Protein AF-A0A482RG50-F1 (afdb_monomer)

Secondary structure (DSSP, 8-state):
-PPPPPTT--THHHHHHHHHHHHH-TTS---STT-EEE-TTSSEEEEE-EEE-SSPPPGGG--SSSTTEEES-GGGTT---EEEEEEEESS-TTTTT-

Nearest PDB structures (foldseek):
  1lml-assembly1_A  TM=8.341E-01  e=1.107E-03  Leishmania major
  5tef-assembly1_A  TM=3.566E-01  e=4.575E+00  Homo sapiens
  5tha-assembly1_A  TM=3.604E-01  e=6.318E+00  Homo sapiens
  5tee-assembly1_A  TM=3.580E-01  e=6.318E+00  Homo sapiens

pLDDT: mean 75.28, std 19.72, range [29.58, 93.88]

Foldseek 3Di:
DDDDDPPPDDPVVVVLCVLLCVLQPPQFADDDFQCWDAASVRFWIFGKQWDFAPDFQPPSLCSDPGSRTAHPDVVSSRHTGTDGDPLTGPVDPSSVPD

Solvent-accessible surface area (backbone atoms only — not comparable to full-atom values): 5690 Å² total; per-residue (Å²): 136,78,86,76,78,67,95,78,77,59,78,70,54,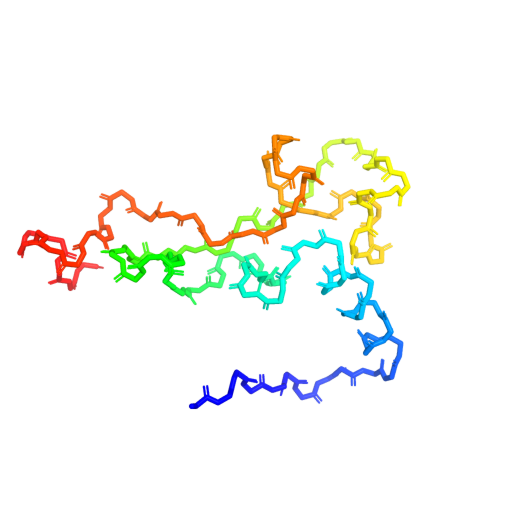62,58,40,52,49,54,36,35,70,72,56,43,82,82,46,68,48,88,50,58,66,40,78,50,52,24,93,83,66,49,23,36,13,27,17,42,40,42,73,52,100,51,71,43,57,82,94,38,39,52,43,95,50,43,29,32,30,14,81,41,74,93,56,58,22,42,24,30,45,42,65,42,94,61,17,37,68,83,42,79,93,25,62,85,118

Radius of gyration: 14.45 Å; Cα contacts (8 Å, |Δi|>4): 162; chains: 1; bounding box: 34×20×43 Å

Mean predicted aligned error: 9.88 Å

Structure (mmCIF, N/CA/C/O backbone):
data_AF-A0A482RG50-F1
#
_entry.id   AF-A0A482RG50-F1
#
loop_
_atom_site.group_PDB
_atom_site.id
_atom_site.type_symbol
_atom_site.label_atom_id
_atom_site.label_alt_id
_atom_site.label_comp_id
_atom_site.label_asym_id
_atom_site.label_entity_id
_atom_site.label_seq_id
_atom_site.pdbx_PDB_ins_code
_atom_site.Cartn_x
_atom_site.Cartn_y
_atom_site.Cartn_z
_atom_site.occupancy
_atom_site.B_iso_or_equiv
_atom_site.auth_seq_id
_atom_site.auth_comp_id
_atom_site.auth_asym_id
_atom_site.auth_atom_id
_atom_site.pdbx_PDB_model_num
ATOM 1 N N . MET A 1 1 ? 19.308 -7.909 3.769 1.00 29.58 1 MET A N 1
ATOM 2 C CA . MET A 1 1 ? 19.254 -6.517 4.258 1.00 29.58 1 MET A CA 1
ATOM 3 C C . MET A 1 1 ? 17.858 -6.314 4.811 1.00 29.58 1 MET A C 1
ATOM 5 O O . MET A 1 1 ? 16.897 -6.408 4.064 1.00 29.58 1 MET A O 1
ATOM 9 N N . LEU A 1 2 ? 17.754 -6.252 6.135 1.00 33.84 2 LEU A N 1
ATOM 10 C CA . LEU A 1 2 ? 16.492 -6.160 6.867 1.00 33.84 2 LEU A CA 1
ATOM 11 C C . LEU A 1 2 ? 16.032 -4.701 6.817 1.00 33.84 2 LEU A C 1
ATOM 13 O O . LEU A 1 2 ? 16.845 -3.819 7.092 1.00 33.84 2 LEU A O 1
ATOM 17 N N . VAL A 1 3 ? 14.774 -4.448 6.445 1.00 46.88 3 VAL A N 1
ATOM 18 C CA . VAL A 1 3 ? 14.193 -3.097 6.459 1.00 46.88 3 VAL A CA 1
ATOM 19 C C . VAL A 1 3 ? 14.377 -2.515 7.861 1.00 46.88 3 VAL A C 1
ATOM 21 O O . VAL A 1 3 ? 13.949 -3.106 8.856 1.00 46.88 3 VAL A O 1
ATOM 24 N N . GLY A 1 4 ? 15.112 -1.405 7.932 1.00 33.31 4 GLY A N 1
ATOM 25 C CA . GLY A 1 4 ? 15.470 -0.736 9.172 1.00 33.31 4 GLY A CA 1
ATOM 26 C C . GLY A 1 4 ? 14.227 -0.270 9.920 1.00 33.31 4 GLY A C 1
ATOM 27 O O . GLY A 1 4 ? 13.384 0.437 9.377 1.00 33.31 4 GLY A O 1
ATOM 28 N N . LYS A 1 5 ? 14.135 -0.673 11.188 1.00 37.47 5 LYS A N 1
ATOM 29 C CA . LYS A 1 5 ? 13.159 -0.202 12.174 1.00 37.47 5 LYS A CA 1
ATOM 30 C C . LYS A 1 5 ? 13.211 1.340 12.235 1.00 37.47 5 LYS A C 1
ATOM 32 O O . LYS A 1 5 ? 14.280 1.868 12.548 1.00 37.47 5 LYS A O 1
ATOM 37 N N . PRO A 1 6 ? 12.122 2.081 11.952 1.00 38.88 6 PRO A N 1
ATOM 38 C CA . PRO A 1 6 ? 12.114 3.526 12.154 1.00 38.88 6 PRO A CA 1
ATOM 39 C C . PRO A 1 6 ? 12.297 3.840 13.647 1.00 38.88 6 PRO A C 1
ATOM 41 O O . PRO A 1 6 ? 11.705 3.196 14.515 1.00 38.88 6 PRO A O 1
ATOM 44 N N . ALA A 1 7 ? 13.144 4.828 13.942 1.00 40.62 7 ALA A N 1
ATOM 45 C CA . ALA A 1 7 ? 13.700 5.120 15.268 1.00 40.62 7 ALA A CA 1
ATOM 46 C C . ALA A 1 7 ? 12.692 5.598 16.342 1.00 40.62 7 ALA A C 1
ATOM 48 O O . ALA A 1 7 ? 13.100 5.914 17.456 1.00 40.62 7 ALA A O 1
ATOM 49 N N . SER A 1 8 ? 11.391 5.655 16.044 1.00 46.56 8 SER A N 1
ATOM 50 C CA . SER A 1 8 ? 10.349 6.207 16.929 1.00 46.56 8 SER A CA 1
ATOM 51 C C . SER A 1 8 ? 9.253 5.217 17.323 1.00 46.56 8 SER A C 1
ATOM 53 O O . SER A 1 8 ? 8.251 5.593 17.930 1.00 46.56 8 SER A O 1
ATOM 55 N N . ALA A 1 9 ? 9.410 3.943 16.987 1.00 42.09 9 ALA A N 1
ATOM 56 C CA . ALA A 1 9 ? 8.348 2.984 17.186 1.00 42.09 9 ALA A CA 1
ATOM 57 C C . ALA A 1 9 ? 8.302 2.530 18.678 1.00 42.09 9 ALA A C 1
ATOM 59 O O . ALA A 1 9 ? 9.186 1.820 19.165 1.00 42.09 9 ALA A O 1
ATOM 60 N N . SER A 1 10 ? 7.237 2.898 19.410 1.00 41.44 10 SER A N 1
ATOM 61 C CA . SER A 1 10 ? 6.882 2.510 20.800 1.00 41.44 10 SER A CA 1
ATOM 62 C C . SER A 1 10 ? 6.097 1.180 20.960 1.00 41.44 10 SER A C 1
ATOM 64 O O . SER A 1 10 ? 4.990 1.097 20.465 1.00 41.44 10 SER A O 1
ATOM 66 N N . ALA A 1 11 ? 6.601 0.155 21.665 1.00 40.16 11 ALA A N 1
ATOM 67 C CA . ALA A 1 11 ? 6.033 -1.202 21.933 1.00 40.16 11 ALA A CA 1
ATOM 68 C C . ALA A 1 11 ? 4.594 -1.612 21.464 1.00 40.16 11 ALA A C 1
ATOM 70 O O . ALA A 1 11 ? 4.406 -2.732 20.998 1.00 40.16 11 ALA A O 1
ATOM 71 N N . ALA A 1 12 ? 3.576 -0.750 21.536 1.00 41.94 12 ALA A N 1
ATOM 72 C CA . ALA A 1 12 ? 2.261 -0.919 20.908 1.00 41.94 12 ALA A CA 1
ATOM 73 C C . ALA A 1 12 ? 2.284 -1.187 19.378 1.00 41.94 12 ALA A C 1
ATOM 75 O O . ALA A 1 12 ? 1.426 -1.920 18.884 1.00 41.94 12 ALA A O 1
ATOM 76 N N . TRP A 1 13 ? 3.253 -0.659 18.615 1.00 43.41 13 TRP A N 1
ATOM 77 C CA . TRP A 1 13 ? 3.352 -0.934 17.162 1.00 43.41 13 TRP A CA 1
ATO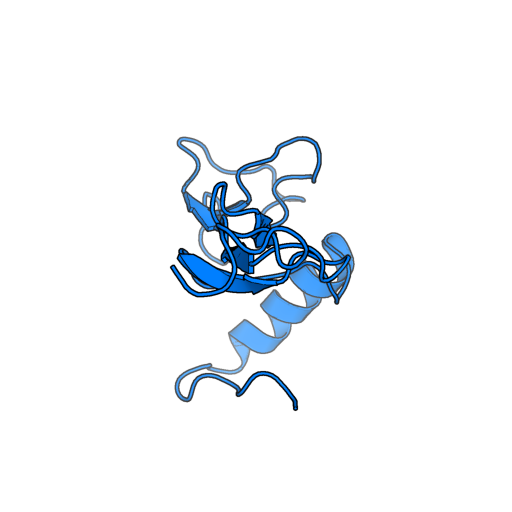M 78 C C . TRP A 1 13 ? 3.821 -2.365 16.857 1.00 43.41 13 TRP A C 1
ATOM 80 O O . TRP A 1 13 ? 3.449 -2.888 15.811 1.00 43.41 13 TRP A O 1
ATOM 90 N N . GLU A 1 14 ? 4.588 -3.026 17.738 1.00 42.59 14 GLU A N 1
ATOM 91 C CA . GLU A 1 14 ? 5.046 -4.414 17.514 1.00 42.59 14 GLU A CA 1
ATOM 92 C C . GLU A 1 14 ? 3.860 -5.397 17.567 1.00 42.59 14 GLU A C 1
ATOM 94 O O . GLU A 1 14 ? 3.804 -6.365 16.801 1.00 42.59 14 GLU A O 1
ATOM 99 N N . GLY A 1 15 ? 2.858 -5.099 18.404 1.00 42.56 15 GLY A N 1
ATOM 100 C CA . GLY A 1 15 ? 1.596 -5.842 18.475 1.00 42.56 15 GLY A CA 1
ATOM 101 C C . GLY A 1 15 ? 0.704 -5.637 17.246 1.00 42.56 15 GLY A C 1
ATOM 102 O O . GLY A 1 15 ? 0.177 -6.603 16.699 1.00 42.56 15 GLY A O 1
ATOM 103 N N . MET A 1 16 ? 0.592 -4.402 16.748 1.00 49.03 16 MET A N 1
ATOM 104 C CA . MET A 1 16 ? -0.185 -4.082 15.538 1.00 49.03 16 MET A CA 1
ATOM 105 C C . MET A 1 16 ? 0.450 -4.661 14.265 1.00 49.03 16 MET A C 1
ATOM 107 O O . MET A 1 16 ? -0.249 -5.230 13.427 1.00 49.03 16 MET A O 1
ATOM 111 N N . LEU A 1 17 ? 1.784 -4.618 14.162 1.00 51.28 17 LEU A N 1
AT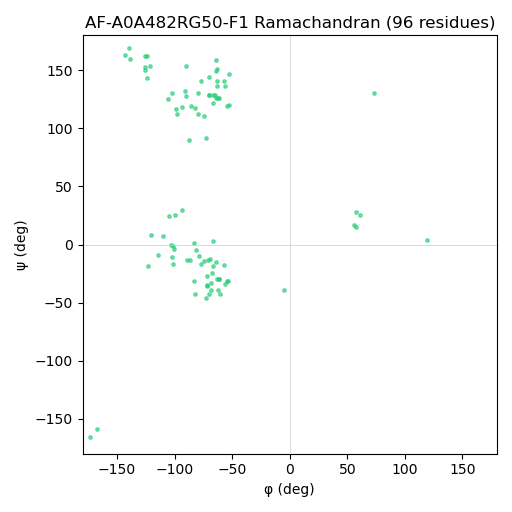OM 112 C CA . LEU A 1 17 ? 2.527 -5.295 13.097 1.00 51.28 17 LEU A CA 1
ATOM 113 C C . LEU A 1 17 ? 2.334 -6.809 13.121 1.00 51.28 17 LEU A C 1
ATOM 115 O O . LEU A 1 17 ? 2.383 -7.420 12.062 1.00 51.28 17 LEU A O 1
ATOM 119 N N . SER A 1 18 ? 2.100 -7.419 14.285 1.00 47.88 18 SER A N 1
ATOM 120 C CA . SER A 1 18 ? 1.825 -8.858 14.387 1.00 47.88 18 SER A CA 1
ATOM 121 C C . SER A 1 18 ? 0.439 -9.231 13.844 1.00 47.88 18 SER A C 1
ATOM 123 O O . SER A 1 18 ? 0.308 -10.264 13.189 1.00 47.88 18 SER A O 1
ATOM 125 N N . VAL A 1 19 ? -0.575 -8.377 14.035 1.00 49.56 19 VAL A N 1
ATOM 126 C CA . VAL A 1 19 ? -1.933 -8.582 13.489 1.00 49.56 19 VAL A CA 1
ATOM 127 C C . VAL A 1 19 ? -1.962 -8.355 11.974 1.00 49.56 19 VAL A C 1
ATOM 129 O O . VAL A 1 19 ? -2.460 -9.205 11.238 1.00 49.56 19 VAL A O 1
ATOM 132 N N . ALA A 1 20 ? -1.349 -7.270 11.488 1.00 50.31 20 ALA A N 1
ATOM 133 C CA . ALA A 1 20 ? -1.206 -7.020 10.052 1.00 50.31 20 ALA A CA 1
ATOM 134 C C . ALA A 1 20 ? -0.369 -8.119 9.360 1.00 50.31 20 ALA A C 1
ATOM 136 O O . ALA A 1 20 ? -0.738 -8.610 8.289 1.00 50.31 20 ALA A O 1
ATOM 137 N N . ARG A 1 21 ? 0.704 -8.601 10.014 1.00 53.12 21 ARG A N 1
ATOM 138 C CA . ARG A 1 21 ? 1.532 -9.721 9.528 1.00 53.12 21 ARG A CA 1
ATOM 139 C C . ARG A 1 21 ? 0.766 -11.023 9.361 1.00 53.12 21 ARG A C 1
ATOM 141 O O . ARG A 1 21 ? 0.977 -11.704 8.359 1.00 53.12 21 ARG A O 1
ATOM 148 N N . ALA A 1 22 ? -0.095 -11.358 10.318 1.00 50.09 22 ALA A N 1
ATOM 149 C CA . ALA A 1 22 ? -0.887 -12.582 10.283 1.00 50.09 22 ALA A CA 1
ATOM 150 C C . ALA A 1 22 ? -2.011 -12.529 9.235 1.00 50.09 22 ALA A C 1
ATOM 152 O O . ALA A 1 22 ? -2.291 -13.546 8.609 1.00 50.09 22 ALA A O 1
ATOM 153 N N . ALA A 1 23 ? -2.619 -11.358 9.018 1.00 53.50 23 ALA A N 1
ATOM 154 C CA . ALA A 1 23 ? -3.750 -11.205 8.102 1.00 53.50 23 ALA A CA 1
ATOM 155 C C . ALA A 1 23 ? -3.333 -11.061 6.627 1.00 53.50 23 ALA A C 1
ATOM 157 O O . ALA A 1 23 ? -3.930 -11.684 5.758 1.00 53.50 23 ALA A O 1
ATOM 158 N N . CYS A 1 24 ? -2.287 -10.280 6.340 1.00 56.94 24 CYS A N 1
ATOM 159 C CA . CYS A 1 24 ? -1.911 -9.927 4.964 1.00 56.94 24 CYS A CA 1
ATOM 160 C C . CYS A 1 24 ? -0.722 -10.728 4.400 1.00 56.94 24 CYS A C 1
ATOM 162 O O . CYS A 1 24 ? -0.317 -10.512 3.261 1.00 56.94 24 CYS A O 1
ATOM 164 N N . GLY A 1 25 ? -0.125 -11.633 5.188 1.00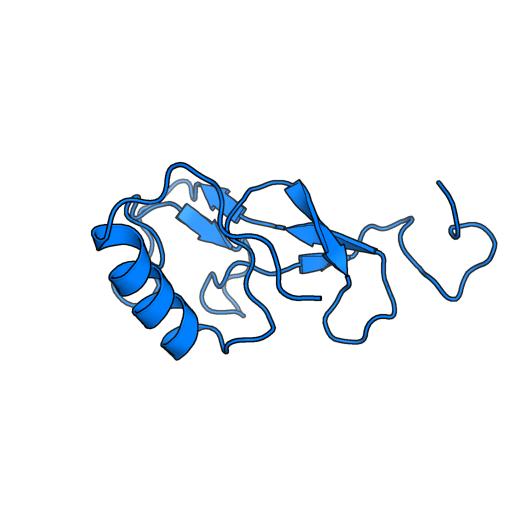 57.47 25 GLY A N 1
ATOM 165 C CA . GLY A 1 25 ? 1.064 -12.404 4.807 1.00 57.47 25 GLY A CA 1
ATOM 166 C C . GLY A 1 25 ? 2.354 -11.569 4.795 1.00 57.47 25 GLY A C 1
ATOM 167 O O . GLY A 1 25 ? 2.421 -10.489 4.216 1.00 57.47 25 GLY A O 1
ATOM 168 N N . VAL A 1 26 ? 3.406 -12.065 5.451 1.00 54.88 26 VAL A N 1
ATOM 169 C CA . VAL A 1 26 ? 4.610 -11.314 5.884 1.00 54.88 26 VAL A CA 1
ATOM 170 C C . VAL A 1 26 ? 5.390 -10.583 4.772 1.00 54.88 26 VAL A C 1
ATOM 172 O O . VAL A 1 26 ? 6.168 -9.684 5.083 1.00 54.88 26 VAL A O 1
ATOM 175 N N . PHE A 1 27 ? 5.197 -10.926 3.497 1.00 50.59 27 PHE A N 1
ATOM 176 C CA . PHE A 1 27 ? 6.032 -10.442 2.386 1.00 50.59 27 PHE A CA 1
ATOM 177 C C . PHE A 1 27 ? 5.419 -9.322 1.534 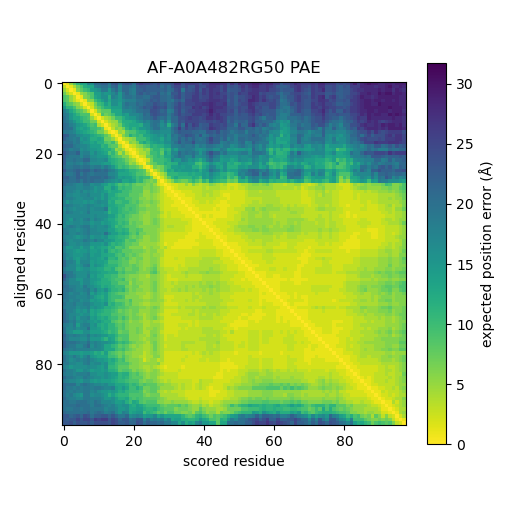1.00 50.59 27 PHE A C 1
ATOM 179 O O . PHE A 1 27 ? 6.118 -8.727 0.721 1.00 50.59 27 PHE A O 1
ATOM 186 N N . LEU A 1 28 ? 4.129 -9.031 1.706 1.00 58.00 28 LEU A N 1
ATOM 187 C CA . LEU A 1 28 ? 3.383 -8.110 0.838 1.00 58.00 28 LEU A CA 1
ATOM 188 C C . LEU A 1 28 ? 3.206 -6.709 1.430 1.00 58.00 28 LEU A C 1
ATOM 190 O O . LEU A 1 28 ? 2.647 -5.845 0.767 1.00 58.00 28 LEU A O 1
ATOM 194 N N . GLN A 1 29 ? 3.650 -6.488 2.666 1.00 70.06 29 GLN A N 1
ATOM 195 C CA . GLN A 1 29 ? 3.119 -5.424 3.514 1.00 70.06 29 GLN A CA 1
ATOM 196 C C . GLN A 1 29 ? 4.041 -4.218 3.563 1.00 70.06 29 GLN A C 1
ATOM 198 O O . GLN A 1 29 ? 5.222 -4.334 3.886 1.00 70.06 29 GLN A O 1
ATOM 203 N N . CYS A 1 30 ? 3.456 -3.053 3.335 1.00 81.81 30 CYS A N 1
ATOM 204 C CA . CYS A 1 30 ? 4.088 -1.758 3.520 1.00 81.81 30 CYS A CA 1
ATOM 205 C C . CYS A 1 30 ? 3.212 -0.907 4.455 1.00 81.81 30 CYS A C 1
ATOM 207 O O . CYS A 1 30 ? 2.010 -1.145 4.581 1.00 81.81 30 CYS A O 1
ATOM 209 N N . THR A 1 31 ? 3.803 0.042 5.184 1.00 82.50 31 THR A N 1
ATOM 210 C CA . THR A 1 31 ? 3.073 0.801 6.229 1.00 82.50 31 THR A CA 1
ATOM 211 C C . THR A 1 31 ? 3.099 2.310 6.021 1.00 82.50 31 THR A C 1
ATOM 213 O O . THR A 1 31 ? 2.253 3.030 6.570 1.00 82.50 31 THR A O 1
ATOM 216 N N . VAL A 1 32 ? 4.032 2.789 5.203 1.00 85.31 32 VAL A N 1
ATOM 217 C CA . VAL A 1 32 ? 4.217 4.199 4.883 1.00 85.31 32 VAL A CA 1
ATOM 218 C C . VAL A 1 32 ? 3.706 4.441 3.471 1.00 85.31 32 VAL A C 1
ATOM 220 O O . VAL A 1 32 ? 4.108 3.757 2.539 1.00 85.31 32 VAL A O 1
ATOM 223 N N . ASP A 1 33 ? 2.793 5.397 3.324 1.00 89.00 33 ASP A N 1
ATOM 224 C CA . ASP A 1 33 ? 2.280 5.796 2.013 1.00 89.00 33 ASP A CA 1
ATOM 225 C C . ASP A 1 33 ? 3.421 6.249 1.091 1.00 89.00 33 ASP A C 1
ATOM 227 O O . ASP A 1 33 ? 4.362 6.907 1.540 1.00 89.00 33 ASP A O 1
ATOM 231 N N . ASN A 1 34 ? 3.336 5.876 -0.188 1.00 88.00 34 ASN A N 1
ATOM 232 C CA . ASN A 1 34 ? 4.329 6.182 -1.217 1.00 88.00 34 ASN A CA 1
ATOM 233 C C . ASN A 1 34 ? 5.770 5.726 -0.905 1.00 88.00 34 ASN A C 1
ATOM 235 O O . ASN A 1 34 ? 6.717 6.161 -1.560 1.00 88.00 34 ASN A O 1
ATOM 239 N N . GLU A 1 35 ? 5.962 4.819 0.057 1.00 90.50 35 GLU A N 1
ATOM 240 C CA . GLU A 1 35 ? 7.268 4.213 0.309 1.00 90.50 35 GLU A CA 1
ATOM 241 C C . GLU A 1 35 ? 7.724 3.426 -0.930 1.00 90.50 35 GLU A C 1
ATOM 243 O O . GLU A 1 35 ? 6.967 2.576 -1.413 1.00 90.50 35 GLU A O 1
ATOM 248 N N . PRO A 1 36 ? 8.931 3.689 -1.465 1.00 89.50 36 PRO A N 1
ATOM 249 C CA . PRO A 1 36 ? 9.441 2.972 -2.622 1.00 89.50 36 PRO A CA 1
ATOM 250 C C . PRO A 1 36 ? 9.787 1.526 -2.261 1.00 89.50 36 PRO A C 1
ATOM 252 O O . PRO A 1 36 ? 10.299 1.232 -1.182 1.00 89.50 36 PRO A O 1
ATOM 255 N N . GLY A 1 37 ? 9.551 0.617 -3.198 1.00 88.31 37 GLY A N 1
ATOM 256 C CA . GLY A 1 37 ? 9.888 -0.793 -3.061 1.00 88.31 37 GLY A CA 1
ATOM 257 C C . GLY A 1 37 ? 9.784 -1.538 -4.386 1.00 88.31 37 GLY A C 1
ATOM 258 O O . GLY A 1 37 ? 9.834 -0.942 -5.464 1.00 88.31 37 GLY A O 1
ATOM 259 N N . CYS A 1 38 ? 9.630 -2.854 -4.300 1.00 88.56 38 CYS A N 1
ATOM 260 C CA . CYS A 1 38 ? 9.469 -3.729 -5.456 1.00 88.56 38 CYS A CA 1
ATOM 261 C C . CYS A 1 38 ? 8.150 -4.487 -5.356 1.00 88.56 38 CYS A C 1
ATOM 263 O O . CYS A 1 38 ? 7.657 -4.758 -4.258 1.00 88.56 38 CYS A O 1
ATOM 265 N N . THR A 1 39 ? 7.601 -4.877 -6.502 1.00 88.25 39 THR A N 1
ATOM 266 C CA . THR A 1 39 ? 6.527 -5.867 -6.516 1.00 88.25 39 THR A CA 1
ATOM 267 C C . THR A 1 39 ? 7.022 -7.222 -5.985 1.00 88.25 39 THR A C 1
ATOM 269 O O . THR A 1 39 ? 8.226 -7.494 -6.004 1.00 88.25 39 THR A O 1
ATOM 272 N N . PRO A 1 40 ? 6.119 -8.102 -5.518 1.00 82.75 40 PRO A N 1
ATOM 273 C CA . PRO A 1 40 ? 6.490 -9.393 -4.919 1.00 82.75 40 PRO A CA 1
ATOM 274 C C . PRO A 1 40 ? 7.245 -10.331 -5.866 1.00 82.75 40 PRO A C 1
ATOM 276 O O . PRO A 1 40 ? 8.059 -11.138 -5.430 1.00 82.75 40 PRO A O 1
ATOM 279 N N . ASP A 1 41 ? 6.981 -10.215 -7.165 1.00 86.75 41 ASP A N 1
ATOM 280 C CA . ASP A 1 41 ? 7.659 -10.932 -8.245 1.00 86.75 41 ASP A CA 1
ATOM 281 C C . ASP A 1 41 ? 8.985 -10.271 -8.671 1.00 86.75 41 ASP A C 1
ATOM 283 O O . ASP A 1 41 ? 9.650 -10.760 -9.580 1.00 86.75 41 ASP A O 1
ATOM 287 N N . MET A 1 42 ? 9.377 -9.165 -8.024 1.00 87.94 42 MET A N 1
ATOM 288 C CA . MET A 1 42 ? 10.591 -8.373 -8.284 1.00 87.94 42 MET A CA 1
ATOM 289 C C . MET A 1 42 ? 10.721 -7.837 -9.715 1.00 87.94 42 MET A C 1
ATOM 291 O O . MET A 1 42 ? 11.794 -7.392 -10.123 1.00 87.94 42 MET A O 1
ATOM 295 N N . ARG A 1 43 ? 9.631 -7.848 -10.483 1.00 90.12 43 ARG A N 1
ATOM 296 C CA . ARG A 1 43 ? 9.629 -7.396 -11.872 1.00 90.12 43 ARG A CA 1
ATOM 297 C C . ARG A 1 43 ? 9.488 -5.887 -12.007 1.00 90.12 43 ARG A C 1
ATOM 299 O O . ARG A 1 43 ? 10.022 -5.323 -12.956 1.00 90.12 43 ARG A O 1
ATOM 306 N N . TYR A 1 44 ? 8.781 -5.240 -11.086 1.00 91.56 44 TYR A N 1
ATOM 307 C CA . TYR A 1 44 ? 8.496 -3.814 -11.169 1.00 91.56 44 TYR A CA 1
ATOM 308 C C . TYR A 1 44 ? 8.979 -3.073 -9.926 1.00 91.56 44 TYR A C 1
ATOM 310 O O . TYR A 1 44 ? 8.816 -3.541 -8.795 1.00 91.56 44 TYR A O 1
ATOM 318 N N . ARG A 1 45 ? 9.477 -1.854 -10.130 1.00 90.88 45 ARG A N 1
ATOM 319 C CA . ARG A 1 45 ? 9.502 -0.818 -9.097 1.00 90.88 45 ARG A CA 1
ATOM 320 C C . ARG A 1 45 ? 8.073 -0.467 -8.717 1.00 90.88 45 ARG A C 1
ATOM 322 O O . ARG A 1 45 ? 7.178 -0.397 -9.564 1.00 90.88 45 ARG A O 1
ATOM 329 N N . ALA A 1 46 ? 7.869 -0.258 -7.432 1.00 91.81 46 ALA A N 1
ATOM 330 C CA . ALA A 1 46 ? 6.556 -0.101 -6.852 1.00 91.81 46 ALA A CA 1
ATOM 331 C C . ALA A 1 46 ? 6.568 0.940 -5.739 1.00 91.81 46 ALA A C 1
ATOM 333 O O . ALA A 1 46 ? 7.618 1.284 -5.197 1.00 91.81 46 ALA A O 1
ATOM 334 N N . VAL A 1 47 ? 5.378 1.408 -5.386 1.00 91.69 47 VAL A N 1
ATOM 335 C CA . VAL A 1 47 ? 5.149 2.258 -4.218 1.00 91.69 47 VAL A CA 1
ATOM 336 C C . VAL A 1 47 ? 4.081 1.646 -3.335 1.00 91.69 47 VAL A C 1
ATOM 338 O O . VAL A 1 47 ? 3.186 0.942 -3.807 1.00 91.69 47 VAL A O 1
ATOM 341 N N 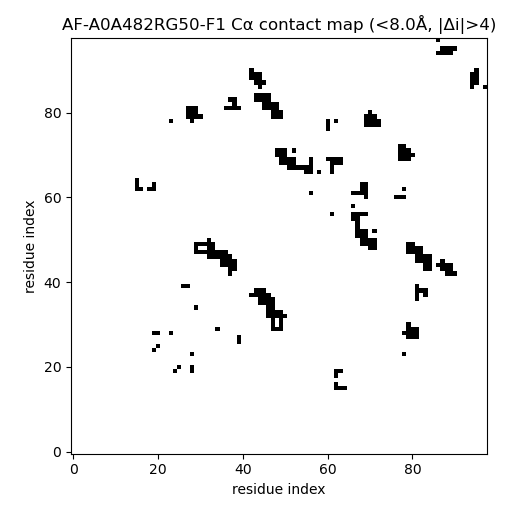. CYS A 1 48 ? 4.184 1.899 -2.040 1.00 91.00 48 CYS A N 1
ATOM 342 C CA . CYS A 1 48 ? 3.177 1.464 -1.096 1.00 91.00 48 CYS A CA 1
ATOM 343 C C . CYS A 1 48 ? 1.844 2.190 -1.317 1.00 91.00 48 CYS A C 1
ATOM 345 O O . CYS A 1 48 ? 1.806 3.418 -1.328 1.00 91.00 48 CYS A O 1
ATOM 347 N N . ASN A 1 49 ? 0.745 1.440 -1.428 1.00 90.44 49 ASN A N 1
ATOM 348 C CA . ASN A 1 49 ? -0.595 1.981 -1.681 1.00 90.44 49 ASN A CA 1
ATOM 349 C C . ASN A 1 49 ? -1.422 2.246 -0.403 1.00 90.44 49 ASN A C 1
ATOM 351 O O . ASN A 1 49 ? -2.652 2.115 -0.412 1.00 90.44 49 ASN A O 1
ATOM 355 N N . VAL A 1 50 ? -0.764 2.560 0.717 1.00 91.38 50 VAL A N 1
ATOM 356 C CA . VAL A 1 50 ? -1.466 2.890 1.965 1.00 91.38 50 VAL A CA 1
ATOM 357 C C . VAL A 1 50 ? -2.274 4.164 1.765 1.00 91.38 50 VAL A C 1
ATOM 359 O O . VAL A 1 50 ? -1.742 5.203 1.410 1.00 91.38 50 VAL A O 1
ATOM 362 N N . TYR A 1 51 ? -3.563 4.113 2.066 1.00 91.81 51 TYR A N 1
ATOM 363 C CA . TYR A 1 51 ? -4.449 5.264 1.959 1.00 91.81 51 TYR A CA 1
ATOM 364 C C . TYR A 1 51 ? -5.421 5.316 3.138 1.00 91.81 51 TYR A C 1
ATOM 366 O O . TYR A 1 51 ? -5.542 4.367 3.916 1.00 91.81 51 TYR A O 1
ATOM 374 N N . ASN A 1 52 ? -6.119 6.444 3.263 1.00 93.31 52 ASN A N 1
ATOM 375 C CA . ASN A 1 52 ? -7.262 6.570 4.157 1.00 93.31 52 ASN A CA 1
ATOM 376 C C . ASN A 1 52 ? -8.546 6.406 3.341 1.00 93.31 52 ASN A C 1
ATOM 378 O O . ASN A 1 52 ? -8.845 7.229 2.473 1.00 93.31 52 ASN A O 1
ATOM 382 N N . ALA A 1 53 ? -9.309 5.362 3.641 1.00 91.19 53 ALA A N 1
ATOM 383 C CA . ALA A 1 53 ? -10.633 5.152 3.092 1.00 91.19 53 ALA A CA 1
ATOM 384 C C . ALA A 1 53 ? -11.597 6.273 3.533 1.00 91.19 53 ALA A C 1
ATOM 386 O O . ALA A 1 53 ? -11.452 6.841 4.621 1.00 91.19 53 ALA A O 1
ATOM 387 N N . PRO A 1 54 ? -12.620 6.600 2.721 1.00 93.88 54 PRO A N 1
ATOM 388 C CA . PRO A 1 54 ? -13.646 7.565 3.119 1.00 93.88 54 PRO A CA 1
ATOM 389 C C . PRO A 1 54 ? -14.557 7.034 4.244 1.00 93.88 54 PRO A C 1
ATOM 391 O O . PRO A 1 54 ? -15.274 7.810 4.877 1.00 93.88 54 PRO A O 1
ATOM 394 N N . PHE A 1 55 ? -14.496 5.733 4.531 1.00 92.62 55 PHE A N 1
ATOM 395 C CA . PHE A 1 55 ? -15.249 5.019 5.561 1.00 92.62 55 PHE A CA 1
ATOM 396 C C . PHE A 1 55 ? -14.306 4.246 6.491 1.00 92.62 55 PHE A C 1
ATOM 398 O O . PHE A 1 55 ? -13.150 4.002 6.150 1.00 92.62 55 PHE A O 1
ATOM 405 N N . ASP A 1 56 ? -14.808 3.854 7.662 1.00 93.75 56 ASP A N 1
ATOM 406 C CA . ASP A 1 56 ? -14.091 2.932 8.543 1.00 93.75 56 ASP A CA 1
ATOM 407 C C . ASP A 1 56 ? -14.082 1.537 7.915 1.00 93.75 56 ASP A C 1
ATOM 409 O O . ASP A 1 56 ? -15.128 1.013 7.520 1.00 93.75 56 ASP A O 1
ATOM 413 N N . LEU A 1 57 ? -12.900 0.934 7.811 1.00 88.25 57 LEU A N 1
ATOM 414 C CA . LEU A 1 57 ? -12.758 -0.430 7.322 1.00 88.25 57 LEU A CA 1
ATOM 415 C C . LEU A 1 57 ? -13.453 -1.396 8.297 1.00 88.25 57 LEU A C 1
ATOM 417 O O . LEU A 1 57 ? -13.493 -1.128 9.502 1.00 88.25 57 LEU A O 1
ATOM 421 N N . PRO A 1 58 ? -13.991 -2.533 7.825 1.00 88.31 58 PRO A N 1
ATOM 422 C CA . PRO A 1 58 ? -14.508 -3.574 8.709 1.00 88.31 58 PRO A CA 1
ATOM 423 C C . PRO A 1 58 ? -13.468 -3.985 9.756 1.00 88.31 58 PRO A C 1
ATOM 425 O O . PRO A 1 58 ? -12.282 -4.009 9.451 1.00 88.31 58 PRO A O 1
ATOM 428 N N . ALA A 1 59 ? -13.888 -4.360 10.968 1.00 84.50 59 ALA A N 1
ATOM 429 C CA . ALA A 1 59 ? -12.967 -4.632 12.083 1.00 84.50 59 ALA A CA 1
ATOM 430 C C . ALA A 1 59 ? -11.857 -5.657 11.758 1.00 84.50 59 ALA A C 1
ATOM 432 O O . ALA A 1 59 ? -10.744 -5.542 12.256 1.00 84.50 59 ALA A O 1
ATOM 433 N N . HIS A 1 60 ? -12.139 -6.631 10.888 1.00 81.31 60 HIS A N 1
ATOM 434 C CA . HIS A 1 60 ? -11.174 -7.643 10.438 1.00 81.31 60 HIS A CA 1
ATOM 435 C C . HIS A 1 60 ? -10.190 -7.140 9.359 1.00 81.31 60 HIS A C 1
ATOM 437 O O . HIS A 1 60 ? -9.208 -7.816 9.074 1.00 81.31 60 HIS A O 1
ATOM 443 N N . HIS A 1 61 ? -10.420 -5.948 8.801 1.00 82.75 61 HIS A N 1
ATOM 444 C CA . HIS A 1 61 ? -9.568 -5.248 7.829 1.00 82.75 61 HIS A CA 1
ATOM 445 C C . HIS A 1 61 ? -8.883 -4.001 8.425 1.00 82.75 61 HIS A C 1
ATOM 447 O O . HIS A 1 61 ? -8.266 -3.214 7.710 1.00 82.75 61 HIS A O 1
ATOM 453 N N . GLN A 1 62 ? -8.999 -3.775 9.739 1.00 85.88 62 GLN A N 1
ATOM 454 C CA . GLN A 1 62 ? -8.350 -2.654 10.424 1.00 85.88 62 GLN A CA 1
ATOM 455 C C . GLN A 1 62 ? -6.929 -3.043 10.853 1.00 85.88 62 GLN A C 1
ATOM 457 O O . GLN A 1 62 ? -6.700 -3.542 11.953 1.00 85.88 62 GLN A O 1
ATOM 462 N N . TYR A 1 63 ? -5.959 -2.808 9.969 1.00 78.94 63 TYR A N 1
ATOM 463 C CA . TYR A 1 63 ? -4.548 -3.164 10.195 1.00 78.94 63 TYR A CA 1
ATOM 464 C C . TYR A 1 63 ? -3.741 -2.094 10.943 1.00 78.94 63 TYR A C 1
ATOM 466 O O . TYR A 1 63 ? -2.626 -2.349 11.396 1.00 78.94 63 TYR A O 1
ATOM 474 N N . PHE A 1 64 ? -4.289 -0.886 11.054 1.00 84.19 64 PHE A N 1
ATOM 475 C CA . PHE A 1 64 ? -3.645 0.281 11.649 1.00 84.19 64 PHE A CA 1
ATOM 476 C C . PHE A 1 64 ? -4.511 0.844 12.779 1.00 84.19 64 PHE A C 1
ATOM 478 O O . PHE A 1 64 ? -5.714 0.611 12.828 1.00 84.19 64 PHE A O 1
ATOM 485 N N . THR A 1 65 ? -3.920 1.669 13.650 1.00 85.50 65 THR A N 1
ATOM 486 C CA . THR A 1 65 ? -4.657 2.374 14.716 1.00 85.50 65 THR A CA 1
ATOM 487 C C . THR A 1 65 ? -5.804 3.229 14.177 1.00 85.50 65 THR A C 1
ATOM 489 O O . THR A 1 65 ? -6.821 3.394 14.840 1.00 85.50 65 THR A O 1
ATOM 492 N N . ASN A 1 66 ? -5.631 3.803 12.983 1.00 85.81 66 ASN A N 1
ATOM 493 C CA . ASN A 1 66 ? -6.702 4.510 12.298 1.00 85.81 66 ASN A CA 1
ATOM 494 C C . ASN A 1 66 ? -7.584 3.481 11.566 1.00 85.81 66 ASN A C 1
ATOM 496 O O . ASN A 1 66 ? -7.082 2.862 10.625 1.00 85.81 66 ASN A O 1
ATOM 500 N N . PRO A 1 67 ? -8.878 3.341 11.916 1.00 89.12 67 PRO A N 1
ATOM 501 C CA . PRO A 1 67 ? -9.773 2.354 11.309 1.00 89.12 67 PRO A CA 1
ATOM 502 C C . PRO A 1 67 ? -10.017 2.592 9.814 1.00 89.12 67 PRO A C 1
ATOM 504 O O . PRO A 1 67 ? -10.495 1.704 9.120 1.00 89.12 67 PRO A O 1
ATOM 507 N N . LYS A 1 68 ? -9.681 3.777 9.298 1.00 92.56 68 LYS A N 1
ATOM 508 C CA . LYS A 1 68 ? -9.782 4.116 7.873 1.00 92.56 68 LYS A CA 1
ATOM 509 C C . LYS A 1 68 ? -8.522 3.783 7.086 1.00 92.56 68 LYS A C 1
ATOM 511 O O . LYS A 1 68 ? -8.534 3.864 5.862 1.00 92.56 68 LYS A O 1
ATOM 516 N N . ARG A 1 69 ? -7.411 3.490 7.762 1.00 90.31 69 ARG A N 1
ATOM 517 C CA . ARG A 1 69 ? -6.108 3.328 7.117 1.00 90.31 69 ARG A CA 1
ATOM 518 C C . ARG A 1 69 ? -5.908 1.873 6.715 1.00 90.31 69 ARG A C 1
ATOM 520 O O . ARG A 1 69 ? -6.039 0.978 7.543 1.00 90.31 69 ARG A O 1
ATOM 527 N N . GLY A 1 70 ? -5.562 1.660 5.452 1.00 89.56 70 GLY A N 1
ATOM 528 C CA . GLY A 1 70 ? -5.348 0.345 4.852 1.00 89.56 70 GLY A CA 1
ATOM 529 C C . GLY A 1 70 ? -4.798 0.478 3.434 1.00 89.56 70 GLY A C 1
ATOM 530 O O . GLY A 1 70 ? -4.346 1.549 3.041 1.00 89.56 70 GLY A O 1
ATOM 531 N N . GLY A 1 71 ? -4.828 -0.599 2.663 1.00 89.44 71 GLY A N 1
ATOM 532 C CA . GLY A 1 71 ? -4.550 -0.625 1.229 1.00 89.44 71 GLY A CA 1
ATOM 533 C C . GLY A 1 71 ? -5.805 -0.404 0.388 1.00 89.44 71 GLY A C 1
ATOM 534 O O . G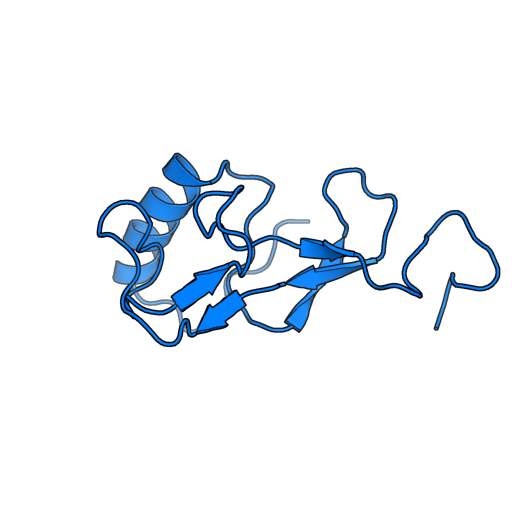LY A 1 71 ? -6.916 -0.725 0.799 1.00 89.44 71 GLY A O 1
ATOM 535 N N . GLN A 1 72 ? -5.631 0.121 -0.822 1.00 89.69 72 GLN A N 1
ATOM 536 C CA . GLN A 1 72 ? -6.731 0.540 -1.707 1.00 89.69 72 GLN A CA 1
ATOM 537 C C . GLN A 1 72 ? -7.555 -0.596 -2.328 1.00 89.69 72 GLN A C 1
ATOM 539 O O . GLN A 1 72 ? -8.613 -0.331 -2.894 1.00 89.69 72 GLN A O 1
ATOM 544 N N . ASN A 1 73 ? -7.088 -1.846 -2.265 1.00 88.25 73 ASN A N 1
ATOM 545 C CA . ASN A 1 73 ? -7.716 -2.950 -2.985 1.00 88.25 73 ASN A CA 1
ATOM 546 C C . ASN A 1 73 ? -8.660 -3.770 -2.083 1.00 88.25 73 ASN A C 1
ATOM 548 O O . ASN A 1 73 ? -8.164 -4.495 -1.218 1.00 88.25 73 ASN A O 1
ATOM 552 N N . PRO A 1 74 ? -9.986 -3.750 -2.314 1.00 88.00 74 PRO A N 1
ATOM 553 C CA . PRO A 1 74 ? -10.922 -4.573 -1.551 1.00 88.00 74 PRO A CA 1
ATOM 554 C C . PRO A 1 74 ? -10.761 -6.078 -1.817 1.00 88.00 74 PRO A C 1
ATOM 556 O O . PRO A 1 74 ? -11.097 -6.869 -0.949 1.00 88.00 74 PRO A O 1
ATOM 559 N N . TYR A 1 75 ? -10.223 -6.491 -2.973 1.00 86.88 75 TYR A N 1
ATOM 560 C CA . TYR A 1 75 ? -9.957 -7.910 -3.275 1.00 86.88 75 TYR A CA 1
ATOM 561 C C . TYR A 1 75 ? -8.752 -8.475 -2.522 1.00 86.88 75 TYR A C 1
ATOM 563 O O . TYR A 1 75 ? -8.540 -9.683 -2.516 1.00 86.88 75 TYR A O 1
ATOM 571 N N . LEU A 1 76 ? -7.939 -7.595 -1.942 1.00 84.50 76 LEU A N 1
ATOM 572 C CA . LEU A 1 76 ? -6.849 -7.963 -1.050 1.00 84.50 76 LEU A CA 1
ATOM 573 C C . LEU A 1 76 ? -7.232 -7.657 0.396 1.00 84.50 76 LEU A C 1
ATOM 575 O O . LEU A 1 76 ? -6.3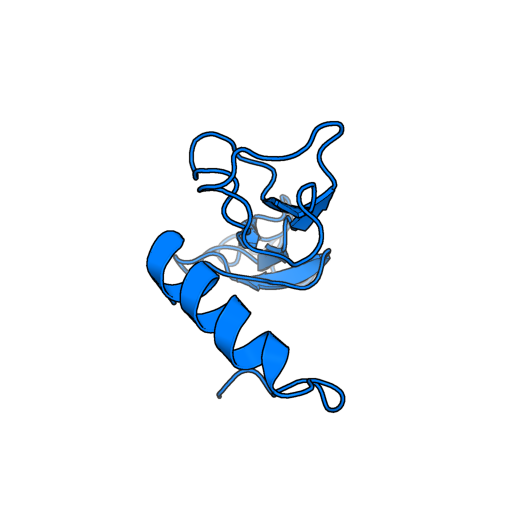46 -7.370 1.185 1.00 84.50 76 LEU A O 1
ATOM 579 N N . ASP A 1 77 ? -8.527 -7.614 0.721 1.00 87.25 77 ASP A N 1
ATOM 580 C CA . ASP A 1 77 ? -9.019 -7.330 2.071 1.00 87.25 77 ASP A CA 1
ATOM 581 C C . ASP A 1 77 ? -8.534 -5.981 2.627 1.00 87.25 77 ASP A C 1
ATOM 583 O O . ASP A 1 77 ? -8.421 -5.773 3.827 1.00 87.25 77 ASP A O 1
ATOM 587 N N . TYR A 1 78 ? -8.262 -5.012 1.746 1.00 87.88 78 TYR A N 1
ATOM 588 C CA . TYR A 1 78 ? -7.619 -3.741 2.094 1.00 87.88 78 TYR A CA 1
ATOM 589 C C . TYR A 1 78 ? -6.214 -3.909 2.691 1.00 87.88 78 TYR A C 1
ATOM 591 O O . TYR A 1 78 ? -5.732 -3.039 3.416 1.00 87.88 78 TYR A O 1
ATOM 599 N N . CYS A 1 79 ? -5.518 -5.002 2.386 1.00 86.31 79 CYS A N 1
ATOM 600 C CA . CYS A 1 79 ? -4.119 -5.168 2.741 1.00 86.31 79 CYS A CA 1
ATOM 601 C C . CYS A 1 79 ? -3.259 -4.133 2.000 1.00 86.31 79 CYS A C 1
ATOM 603 O O . CYS A 1 79 ? -3.357 -4.003 0.772 1.00 86.31 79 CYS A O 1
ATOM 605 N N . PRO A 1 80 ? -2.402 -3.384 2.713 1.00 87.12 80 PRO A N 1
ATOM 606 C CA . PRO A 1 80 ? -1.466 -2.469 2.080 1.00 87.12 80 PRO A CA 1
ATOM 607 C C . PRO A 1 80 ? -0.381 -3.259 1.348 1.00 87.12 80 PRO A C 1
ATOM 609 O O . PRO A 1 80 ? 0.237 -4.155 1.921 1.00 87.12 80 PRO A O 1
ATOM 612 N N . THR A 1 81 ? -0.162 -2.927 0.077 1.00 87.94 81 THR A N 1
ATOM 613 C CA . THR A 1 81 ? 0.764 -3.630 -0.814 1.00 87.94 81 THR A CA 1
ATOM 614 C C . THR A 1 81 ? 1.565 -2.676 -1.687 1.00 87.94 81 THR A C 1
ATOM 616 O O . THR A 1 81 ? 1.184 -1.529 -1.924 1.00 87.94 81 THR A O 1
ATOM 619 N N . TYR A 1 82 ? 2.692 -3.172 -2.193 1.00 90.25 82 TYR A N 1
ATOM 620 C CA . TYR A 1 82 ? 3.472 -2.476 -3.205 1.00 90.25 82 TYR A CA 1
ATOM 621 C C . TYR A 1 82 ? 2.780 -2.571 -4.567 1.00 90.25 82 TYR A C 1
ATOM 623 O O . TYR A 1 82 ? 2.709 -3.637 -5.183 1.00 90.25 82 TYR A O 1
ATOM 631 N N . TRP A 1 83 ? 2.270 -1.442 -5.046 1.00 90.19 83 TRP A N 1
ATOM 632 C CA . TRP A 1 83 ? 1.667 -1.312 -6.365 1.00 90.19 83 TRP A CA 1
ATOM 633 C C . TRP A 1 83 ? 2.703 -0.909 -7.400 1.00 90.19 83 TRP A C 1
ATOM 635 O O . TRP A 1 83 ? 3.468 0.034 -7.191 1.00 90.19 83 TRP A O 1
ATOM 645 N N . ARG A 1 84 ? 2.711 -1.622 -8.533 1.00 91.12 84 ARG A N 1
ATOM 646 C CA . ARG A 1 84 ? 3.635 -1.348 -9.637 1.00 91.12 84 ARG A CA 1
ATOM 647 C C . ARG A 1 84 ? 3.500 0.099 -10.107 1.00 91.12 84 ARG A C 1
ATOM 649 O O . ARG A 1 84 ? 2.390 0.588 -10.322 1.00 91.12 84 ARG A O 1
ATOM 656 N N . LEU A 1 85 ? 4.633 0.744 -10.338 1.00 89.94 85 LEU A N 1
ATOM 657 C CA . LEU A 1 85 ? 4.688 1.992 -11.084 1.00 89.94 85 LEU A CA 1
ATOM 658 C C . LEU A 1 85 ? 4.558 1.684 -12.578 1.00 89.94 85 LEU A C 1
ATOM 660 O O . LEU A 1 85 ? 5.126 0.710 -13.073 1.00 89.94 85 LEU A O 1
ATOM 664 N N . SER A 1 86 ? 3.826 2.518 -13.319 1.00 88.88 86 SER A N 1
ATOM 665 C CA . SER A 1 86 ? 3.662 2.351 -14.771 1.00 88.88 86 SER A CA 1
ATOM 666 C C . SER A 1 86 ? 4.985 2.475 -15.532 1.00 88.88 86 SER A C 1
ATOM 668 O O . SER A 1 86 ? 5.163 1.820 -16.550 1.00 88.88 86 SER A O 1
ATOM 670 N N . ASN A 1 87 ? 5.924 3.268 -15.015 1.00 88.69 87 ASN A N 1
ATOM 671 C CA . ASN A 1 87 ? 7.299 3.420 -15.500 1.00 88.69 87 ASN A CA 1
ATOM 672 C C . ASN A 1 87 ? 8.305 2.589 -14.676 1.00 88.69 87 ASN A C 1
ATOM 674 O O . ASN A 1 87 ? 9.474 2.950 -14.547 1.00 88.69 87 ASN A O 1
ATOM 678 N N . GLY A 1 88 ? 7.837 1.508 -14.050 1.00 89.12 88 GLY A N 1
ATOM 679 C CA . GLY A 1 88 ? 8.611 0.719 -13.101 1.00 89.12 88 GLY A CA 1
ATOM 680 C C . GLY A 1 88 ? 9.155 -0.605 -13.629 1.00 89.12 88 GLY A C 1
ATOM 681 O O . GLY A 1 88 ? 9.771 -1.301 -12.835 1.00 89.12 88 GLY A O 1
ATOM 682 N N . ASP A 1 89 ? 8.921 -0.996 -14.886 1.00 92.19 89 ASP A N 1
ATOM 683 C CA . ASP A 1 89 ? 9.319 -2.329 -15.370 1.00 92.19 89 ASP A CA 1
ATOM 684 C C . ASP A 1 89 ? 10.851 -2.472 -15.397 1.00 92.19 89 ASP A C 1
ATOM 686 O O . ASP A 1 89 ? 11.560 -1.689 -16.030 1.00 92.19 89 ASP A O 1
ATOM 690 N N . CYS A 1 90 ? 11.369 -3.466 -14.675 1.00 89.56 90 CYS A N 1
ATOM 691 C CA . CYS A 1 90 ? 12.796 -3.770 -14.608 1.00 89.56 90 CYS A CA 1
ATOM 692 C C . CYS A 1 90 ? 13.281 -4.599 -15.811 1.00 89.56 90 CYS A C 1
ATOM 694 O O . CYS A 1 90 ? 14.472 -4.883 -15.910 1.00 89.56 90 CYS A O 1
ATOM 696 N N . GLN A 1 91 ? 12.387 -5.030 -16.703 1.00 90.94 91 GLN A N 1
ATOM 697 C CA . GLN A 1 91 ? 12.729 -5.741 -17.940 1.00 90.94 91 GLN A CA 1
ATOM 698 C C . GLN A 1 91 ? 12.674 -4.840 -19.176 1.00 90.94 91 GLN A C 1
ATOM 700 O O . GLN A 1 91 ? 13.237 -5.194 -20.210 1.00 90.94 91 GLN A O 1
ATOM 705 N N . ASP A 1 92 ? 12.021 -3.682 -19.078 1.00 89.56 92 ASP A N 1
ATOM 706 C CA . ASP A 1 92 ? 11.974 -2.696 -20.150 1.00 89.56 92 ASP A CA 1
ATOM 707 C C . ASP A 1 92 ? 13.092 -1.656 -19.959 1.00 89.56 92 ASP A C 1
ATOM 709 O O . ASP A 1 92 ? 13.165 -0.923 -18.970 1.00 89.56 92 ASP A O 1
ATOM 713 N N . THR A 1 93 ? 13.997 -1.591 -20.937 1.00 85.94 93 THR A N 1
ATOM 714 C CA . THR A 1 93 ? 15.145 -0.675 -20.931 1.00 85.94 93 THR A CA 1
ATOM 715 C C . THR A 1 93 ? 14.740 0.793 -21.025 1.00 85.94 93 THR A C 1
ATOM 717 O O . THR A 1 93 ? 15.543 1.660 -20.694 1.00 85.94 93 THR A O 1
ATOM 720 N N . SER A 1 94 ? 13.517 1.090 -21.473 1.00 85.19 94 SER A N 1
ATOM 721 C CA . SER A 1 94 ? 12.980 2.453 -21.492 1.00 85.19 94 SER A CA 1
ATOM 722 C C . SER A 1 94 ? 12.531 2.939 -20.108 1.00 85.19 94 SER A C 1
ATOM 724 O O . SER A 1 94 ? 12.397 4.144 -19.899 1.00 85.19 94 SER A O 1
ATOM 726 N N . THR A 1 95 ? 12.342 2.024 -19.149 1.00 81.50 95 THR A N 1
ATOM 727 C CA . THR A 1 95 ? 11.862 2.325 -17.791 1.00 81.50 95 THR A CA 1
ATOM 728 C C . THR A 1 95 ? 12.890 2.049 -16.691 1.00 81.50 95 THR A C 1
ATOM 730 O O . THR A 1 95 ? 12.682 2.452 -15.547 1.00 81.50 95 THR A O 1
ATOM 733 N N . ILE A 1 96 ? 14.021 1.410 -17.009 1.00 72.56 96 ILE A N 1
ATOM 734 C CA . ILE A 1 96 ? 15.137 1.177 -16.081 1.00 72.56 96 ILE A CA 1
ATOM 735 C C . ILE A 1 96 ? 15.897 2.506 -15.833 1.00 72.56 96 ILE A C 1
ATOM 737 O O . ILE A 1 96 ? 16.783 2.901 -16.581 1.00 72.56 96 ILE A O 1
ATOM 741 N N . GLY A 1 97 ? 15.519 3.258 -14.791 1.00 64.25 97 GLY A 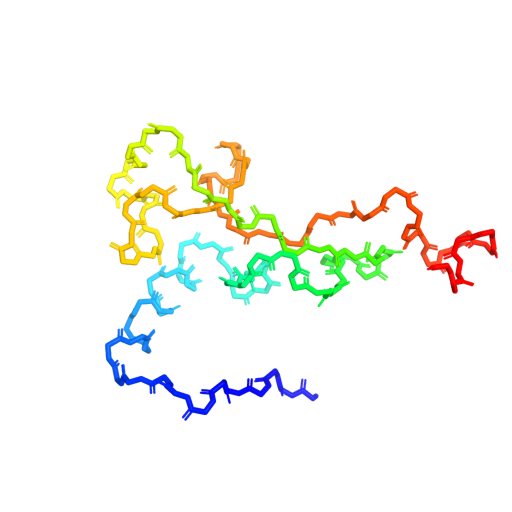N 1
ATOM 742 C CA . GLY A 1 97 ? 16.270 4.444 -14.327 1.00 64.25 97 GLY A CA 1
ATOM 743 C C . GLY A 1 97 ? 15.551 5.799 -14.349 1.00 64.25 97 GLY A C 1
ATOM 744 O O . GLY A 1 97 ? 16.180 6.798 -14.008 1.00 64.25 97 GLY A O 1
ATOM 745 N N . VAL A 1 98 ? 14.263 5.844 -14.708 1.00 58.19 98 VAL A N 1
ATOM 746 C CA . VAL A 1 98 ? 13.384 7.031 -14.532 1.00 58.19 98 VAL A CA 1
ATOM 747 C C . VAL A 1 98 ? 12.818 7.138 -13.130 1.00 58.19 98 VAL A C 1
ATOM 749 O O . VAL A 1 98 ? 12.715 8.251 -12.591 1.00 58.19 98 VAL A O 1
#

Sequence (98 aa):
MLVGKPASASAAWEGMLSVARAACGVFLQCTVDNEPGCTPDMRYRAVCNVYNAPFDLPAHHQYFTNPKRGGQNPYLDYCPTYWRLSNGDCQDTSTIGV